Protein AF-A0A0P9DSA5-F1 (afdb_monomer_lite)

pLDDT: mean 77.37, std 15.97, range [36.03, 92.44]

Structure (mmCIF, N/CA/C/O backbone):
data_AF-A0A0P9DSA5-F1
#
_entry.id   AF-A0A0P9DSA5-F1
#
loop_
_atom_site.group_PDB
_atom_site.id
_atom_site.type_symbol
_atom_site.label_atom_id
_atom_site.label_alt_id
_atom_site.label_comp_id
_atom_site.label_asym_id
_atom_site.label_entity_id
_atom_site.label_seq_id
_atom_site.pdbx_PDB_ins_code
_atom_site.Cartn_x
_atom_site.Cartn_y
_atom_site.Cartn_z
_atom_site.occupancy
_atom_site.B_iso_or_equiv
_atom_site.auth_seq_id
_atom_site.auth_comp_id
_atom_site.auth_asym_id
_atom_site.auth_atom_id
_atom_site.pdbx_PDB_model_num
ATOM 1 N N . MET A 1 1 ? -13.619 -4.107 3.108 1.00 83.50 1 MET A N 1
ATOM 2 C CA . MET A 1 1 ? -12.149 -4.058 2.987 1.00 83.50 1 MET A CA 1
ATOM 3 C C . MET A 1 1 ? -11.808 -4.048 1.510 1.00 83.50 1 MET A C 1
ATOM 5 O O . MET A 1 1 ? -12.522 -4.700 0.757 1.00 83.50 1 MET A O 1
ATOM 9 N N . ALA A 1 2 ? -10.787 -3.303 1.103 1.00 87.25 2 ALA A N 1
ATOM 10 C CA . ALA A 1 2 ? -10.273 -3.304 -0.263 1.00 87.2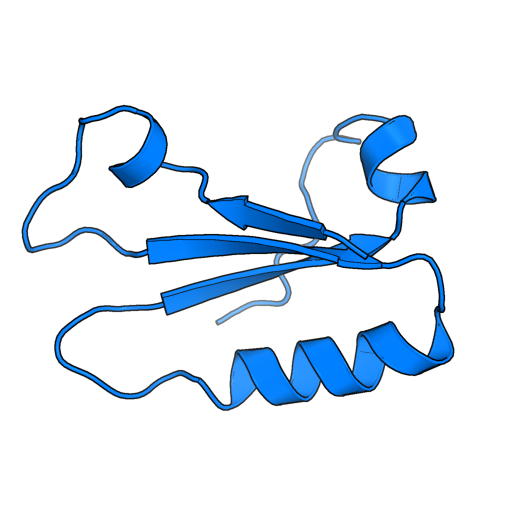5 2 ALA A CA 1
ATOM 11 C C . ALA A 1 2 ? -8.741 -3.321 -0.233 1.00 87.25 2 ALA A C 1
ATOM 13 O O . ALA A 1 2 ? -8.148 -2.748 0.677 1.00 87.25 2 ALA A O 1
ATOM 14 N N . VAL A 1 3 ? -8.126 -3.972 -1.217 1.00 90.00 3 VAL A N 1
ATOM 15 C CA . VAL A 1 3 ? -6.681 -3.934 -1.465 1.00 90.00 3 VAL A CA 1
ATOM 16 C C . VAL A 1 3 ? -6.504 -3.407 -2.879 1.00 90.00 3 VAL A C 1
ATOM 18 O O . VAL A 1 3 ? -7.116 -3.927 -3.810 1.00 90.00 3 VAL A O 1
ATOM 21 N N . LEU A 1 4 ? -5.739 -2.334 -3.020 1.00 89.06 4 LEU A N 1
ATOM 22 C CA . LEU A 1 4 ? -5.589 -1.584 -4.257 1.00 89.06 4 LEU A CA 1
ATOM 23 C C . LEU A 1 4 ? -4.108 -1.522 -4.619 1.00 89.06 4 LEU A C 1
ATOM 25 O O . LEU A 1 4 ? -3.275 -1.274 -3.753 1.00 89.06 4 LEU A O 1
ATOM 29 N N . LEU A 1 5 ? -3.797 -1.713 -5.898 1.00 89.44 5 LEU A N 1
ATOM 30 C CA . LEU A 1 5 ? -2.481 -1.396 -6.448 1.00 89.44 5 LEU A CA 1
ATOM 31 C C . LEU A 1 5 ? -2.481 0.060 -6.899 1.00 89.44 5 LEU A C 1
ATOM 33 O O . LEU A 1 5 ? -3.438 0.510 -7.537 1.00 89.44 5 LEU A O 1
ATOM 37 N N . PHE A 1 6 ? -1.417 0.789 -6.586 1.00 88.31 6 PHE A N 1
ATOM 38 C CA . PHE A 1 6 ? -1.240 2.158 -7.058 1.00 88.31 6 PHE A CA 1
ATOM 39 C C . PHE A 1 6 ? 0.198 2.392 -7.542 1.00 88.31 6 PHE A C 1
ATOM 41 O O . PHE A 1 6 ? 0.911 1.447 -7.872 1.00 88.31 6 PHE A O 1
ATOM 48 N N . GLY A 1 7 ? 0.584 3.657 -7.713 1.00 88.12 7 GLY A N 1
ATOM 49 C CA . GLY A 1 7 ? 1.974 4.007 -7.987 1.00 88.12 7 GLY A CA 1
ATOM 50 C C . GLY A 1 7 ? 2.454 3.705 -9.406 1.00 88.12 7 GLY A C 1
ATOM 51 O O . GLY A 1 7 ? 1.730 3.913 -10.384 1.00 88.12 7 GLY A O 1
ATOM 52 N N . SER A 1 8 ? 3.731 3.347 -9.544 1.00 90.75 8 SER A N 1
ATOM 53 C CA . SER A 1 8 ? 4.403 3.163 -10.846 1.00 90.75 8 SER A CA 1
ATOM 54 C C . SER A 1 8 ? 3.811 1.997 -11.652 1.00 90.75 8 SER A C 1
ATOM 56 O O . SER A 1 8 ? 3.560 2.142 -12.853 1.00 90.75 8 SER A O 1
ATOM 58 N N . LEU A 1 9 ? 3.489 0.887 -10.976 1.00 89.69 9 LEU A N 1
ATOM 59 C CA . LEU A 1 9 ? 2.892 -0.309 -11.571 1.00 89.69 9 LEU A CA 1
ATOM 60 C C . LEU A 1 9 ? 1.502 -0.030 -12.147 1.00 89.69 9 LEU A C 1
ATOM 62 O O . LEU A 1 9 ? 1.236 -0.352 -13.303 1.00 89.69 9 LEU A O 1
ATOM 66 N N . ALA A 1 10 ? 0.638 0.650 -11.390 1.00 89.62 10 ALA A N 1
ATOM 67 C CA . ALA A 1 10 ? -0.699 1.016 -11.860 1.00 89.62 10 ALA A CA 1
ATOM 68 C C . ALA A 1 10 ? -0.685 2.044 -13.011 1.00 89.62 10 ALA A C 1
ATOM 70 O O . ALA A 1 10 ? -1.648 2.133 -13.769 1.00 89.62 10 ALA A O 1
ATOM 71 N N . ARG A 1 11 ? 0.399 2.821 -13.153 1.00 91.31 11 ARG A N 1
ATOM 72 C CA . ARG A 1 11 ? 0.576 3.832 -14.214 1.00 91.31 11 ARG A CA 1
ATOM 73 C C . ARG A 1 11 ? 1.305 3.308 -15.454 1.00 91.31 11 ARG A C 1
ATOM 75 O O . ARG A 1 11 ? 1.473 4.064 -16.406 1.00 91.31 11 ARG A O 1
ATOM 82 N N . GLY A 1 12 ? 1.749 2.049 -15.450 1.00 90.56 12 GLY A N 1
ATOM 83 C CA . GLY A 1 12 ? 2.516 1.465 -16.554 1.00 90.56 12 GLY A CA 1
ATOM 84 C C . GLY A 1 12 ? 3.931 2.037 -16.708 1.00 90.56 12 GLY A C 1
ATOM 85 O O . GLY A 1 12 ? 4.538 1.871 -17.760 1.00 90.56 12 GLY A O 1
ATOM 86 N N . SER A 1 13 ? 4.464 2.705 -15.680 1.00 92.44 13 SER A N 1
ATOM 87 C CA . SER A 1 13 ? 5.822 3.271 -15.656 1.00 92.44 13 SER A CA 1
ATOM 88 C C . SER A 1 13 ? 6.760 2.466 -14.746 1.00 92.44 13 SER A C 1
ATOM 90 O O . SER A 1 13 ? 7.625 3.035 -14.081 1.00 92.44 13 SER A O 1
ATOM 92 N N . PHE A 1 14 ? 6.517 1.160 -14.640 1.00 90.56 14 PHE A N 1
ATOM 93 C CA . PHE A 1 14 ? 7.235 0.242 -13.762 1.00 90.56 14 PHE A CA 1
ATOM 94 C C . PHE A 1 14 ? 8.602 -0.134 -14.345 1.00 90.56 14 PHE A C 1
ATOM 96 O O . PHE A 1 14 ? 8.731 -0.345 -15.550 1.00 90.56 14 PHE A O 1
ATOM 103 N N . THR A 1 15 ? 9.613 -0.222 -13.487 1.00 89.50 15 THR A N 1
ATOM 104 C CA . THR A 1 15 ? 10.993 -0.596 -13.834 1.00 89.50 15 THR A CA 1
ATOM 105 C C . THR A 1 15 ? 11.542 -1.591 -12.817 1.00 89.50 15 THR A C 1
ATOM 107 O O . THR A 1 15 ? 10.985 -1.727 -11.731 1.00 89.50 15 THR A O 1
ATOM 110 N N . ASP A 1 16 ? 12.683 -2.214 -13.111 1.00 85.69 16 ASP A N 1
ATOM 111 C CA . ASP A 1 16 ? 13.337 -3.187 -12.217 1.00 85.69 16 ASP A CA 1
ATOM 112 C C . ASP A 1 16 ? 13.775 -2.592 -10.863 1.00 85.69 16 ASP A C 1
ATOM 114 O O . ASP A 1 16 ? 14.074 -3.319 -9.920 1.00 85.69 16 ASP A O 1
ATOM 118 N N . LEU A 1 17 ? 13.819 -1.260 -10.755 1.00 85.31 17 LEU A N 1
ATOM 119 C CA . LEU A 1 17 ? 14.124 -0.542 -9.514 1.00 85.31 17 LEU A CA 1
ATOM 120 C C . LEU A 1 17 ? 12.870 -0.094 -8.751 1.00 85.31 17 LEU A C 1
ATOM 122 O O . LEU A 1 17 ? 12.995 0.477 -7.668 1.00 85.31 17 LEU A O 1
ATOM 126 N N . SER A 1 18 ? 11.686 -0.294 -9.330 1.00 87.25 18 SER A N 1
ATOM 127 C CA . SER A 1 18 ? 10.423 0.146 -8.745 1.00 87.25 18 SER A CA 1
ATOM 128 C C . SER A 1 18 ? 9.982 -0.778 -7.615 1.00 87.25 18 SER A C 1
ATOM 130 O O . SER A 1 18 ? 10.194 -1.992 -7.638 1.00 87.25 18 SER A O 1
ATOM 132 N N . ASP A 1 19 ? 9.334 -0.184 -6.629 1.00 89.25 19 ASP A N 1
ATOM 133 C CA . ASP A 1 19 ? 8.531 -0.870 -5.633 1.00 89.25 19 ASP A CA 1
ATOM 134 C C . ASP A 1 19 ? 7.137 -1.224 -6.171 1.00 89.25 19 ASP A C 1
ATOM 136 O O . ASP A 1 19 ? 6.691 -0.792 -7.239 1.00 89.25 19 ASP A O 1
ATOM 140 N N . ILE A 1 20 ? 6.461 -2.086 -5.417 1.00 89.25 20 ILE A N 1
ATOM 141 C CA . ILE A 1 20 ? 5.057 -2.428 -5.593 1.00 89.25 20 ILE A CA 1
ATOM 142 C C . ILE A 1 20 ? 4.282 -1.729 -4.479 1.00 89.25 20 ILE A C 1
ATOM 144 O O . ILE A 1 20 ? 4.322 -2.158 -3.324 1.00 89.25 20 ILE A O 1
ATOM 148 N N . ASP A 1 21 ? 3.554 -0.685 -4.859 1.00 89.75 21 ASP A N 1
ATOM 149 C CA . ASP A 1 21 ? 2.705 0.104 -3.973 1.00 89.75 21 ASP A CA 1
ATOM 150 C C . ASP A 1 21 ? 1.331 -0.554 -3.761 1.00 89.75 21 ASP A C 1
ATOM 152 O O . ASP A 1 21 ? 0.527 -0.695 -4.696 1.00 89.75 21 ASP A O 1
ATOM 156 N N . ILE A 1 22 ? 1.026 -0.922 -2.516 1.00 90.12 22 ILE A N 1
ATOM 157 C CA . ILE A 1 22 ? -0.253 -1.507 -2.100 1.00 90.12 22 ILE A CA 1
ATOM 158 C C . ILE A 1 22 ? -0.953 -0.597 -1.093 1.00 90.12 22 ILE A C 1
ATOM 160 O O . ILE A 1 22 ? -0.398 -0.248 -0.057 1.00 90.12 22 ILE A O 1
ATOM 164 N N . LEU A 1 23 ? -2.216 -0.261 -1.358 1.00 89.69 23 LEU A N 1
ATOM 165 C CA . LEU A 1 23 ? -3.097 0.445 -0.432 1.00 89.69 23 LEU A CA 1
ATOM 166 C C . LEU A 1 23 ? -4.162 -0.512 0.115 1.00 89.69 23 LEU A C 1
ATOM 168 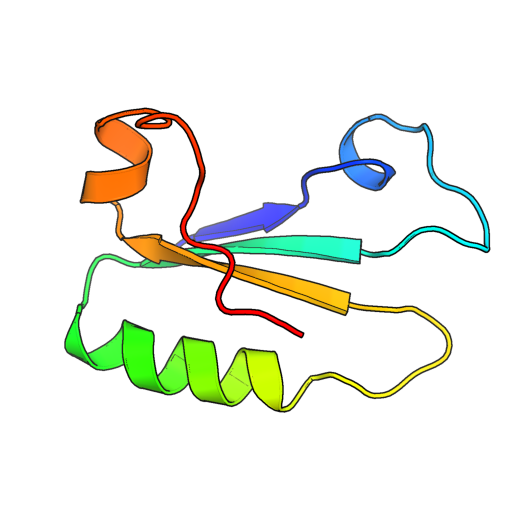O O . LEU A 1 23 ? -4.995 -1.031 -0.630 1.00 89.69 23 LEU A O 1
ATOM 172 N N . ILE A 1 24 ? -4.179 -0.707 1.430 1.00 89.81 24 ILE A N 1
ATOM 173 C CA . ILE A 1 24 ? -5.193 -1.487 2.140 1.00 89.81 24 ILE A CA 1
ATOM 174 C C . ILE A 1 24 ? -6.198 -0.530 2.778 1.00 89.81 24 ILE A C 1
ATOM 176 O O . ILE A 1 24 ? -5.854 0.252 3.659 1.00 89.81 24 ILE A O 1
ATOM 180 N N . VAL A 1 25 ? -7.464 -0.625 2.372 1.00 89.50 25 VAL A N 1
ATOM 181 C CA . VAL A 1 25 ? -8.563 0.176 2.921 1.00 89.50 25 VAL A CA 1
ATOM 182 C C . VAL A 1 25 ? -9.444 -0.682 3.823 1.00 89.50 25 VAL A C 1
ATOM 184 O O . VAL A 1 25 ? -10.089 -1.639 3.373 1.00 89.50 25 VAL A O 1
ATOM 187 N N . THR A 1 26 ? -9.535 -0.314 5.099 1.00 89.62 26 THR A N 1
ATOM 188 C CA . THR A 1 26 ? -10.350 -1.015 6.101 1.00 89.62 26 THR A CA 1
ATOM 189 C C . THR A 1 26 ? -11.347 -0.085 6.798 1.00 89.62 26 THR A C 1
ATOM 191 O O . THR A 1 26 ? -11.261 1.132 6.714 1.00 89.62 26 THR A O 1
ATOM 194 N N . THR A 1 27 ? -12.368 -0.644 7.444 1.00 84.56 27 THR A N 1
ATOM 195 C CA . THR A 1 27 ? -13.357 0.111 8.240 1.00 84.56 27 THR A CA 1
ATOM 196 C C . THR A 1 27 ? -13.231 -0.151 9.737 1.00 84.56 27 THR A C 1
ATOM 198 O O . THR A 1 27 ? -13.890 0.526 10.516 1.00 84.56 27 THR A 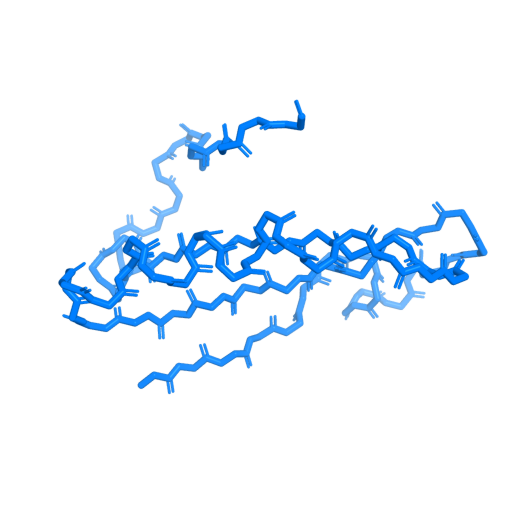O 1
ATOM 201 N N . GLY A 1 28 ? -12.429 -1.139 10.146 1.00 81.62 28 GLY A N 1
ATOM 202 C CA . GLY A 1 28 ? -12.250 -1.505 11.549 1.00 81.62 28 GLY A CA 1
ATOM 203 C C . GLY A 1 28 ? -10.927 -0.984 12.088 1.00 81.62 28 GLY A C 1
ATOM 204 O O . GLY A 1 28 ? -9.875 -1.454 11.659 1.00 81.62 28 GLY A O 1
ATOM 205 N N . GLU A 1 29 ? -10.978 -0.064 13.052 1.00 72.88 29 GLU A N 1
ATOM 206 C CA . GLU A 1 29 ? -9.772 0.496 13.680 1.00 72.88 29 GLU A CA 1
ATOM 207 C C . GLU A 1 29 ? -8.939 -0.580 14.385 1.00 72.88 29 GLU A C 1
ATOM 209 O O . GLU A 1 29 ? -7.726 -0.627 14.212 1.00 72.88 29 GLU A O 1
ATOM 214 N N . ALA A 1 30 ? -9.594 -1.544 15.043 1.00 75.06 30 ALA A N 1
ATOM 215 C CA . ALA A 1 30 ? -8.932 -2.684 15.685 1.00 75.06 30 ALA A CA 1
ATOM 216 C C . ALA A 1 30 ? -8.129 -3.574 14.712 1.00 75.06 30 ALA A C 1
ATOM 218 O O . ALA A 1 30 ? -7.222 -4.293 15.124 1.00 75.06 30 ALA A O 1
ATOM 219 N N . PHE A 1 31 ? -8.453 -3.541 13.416 1.00 77.38 31 PHE A N 1
ATOM 220 C CA . PHE A 1 31 ? -7.714 -4.282 12.394 1.00 77.38 31 PHE A CA 1
ATOM 221 C C . PHE A 1 31 ? -6.553 -3.476 11.806 1.00 77.38 31 PHE A C 1
ATOM 223 O O . PHE A 1 31 ? -5.640 -4.087 11.256 1.00 77.38 31 PHE A O 1
ATOM 230 N N . MET A 1 32 ? -6.553 -2.141 11.925 1.00 81.44 32 MET A N 1
ATOM 231 C CA . MET A 1 32 ? -5.497 -1.304 11.346 1.00 81.44 32 MET A CA 1
ATOM 232 C C . MET A 1 32 ? -4.134 -1.613 11.957 1.00 81.44 32 MET A C 1
ATOM 234 O O . MET A 1 32 ? -3.192 -1.844 11.210 1.00 81.44 32 MET A O 1
ATOM 238 N N . GLU A 1 33 ? -4.029 -1.722 13.283 1.00 82.06 33 GLU A N 1
ATOM 239 C CA . GLU A 1 33 ? -2.748 -2.027 13.937 1.00 82.06 33 GLU A CA 1
ATOM 240 C C . GLU A 1 33 ? -2.166 -3.380 13.504 1.00 82.06 33 GLU A C 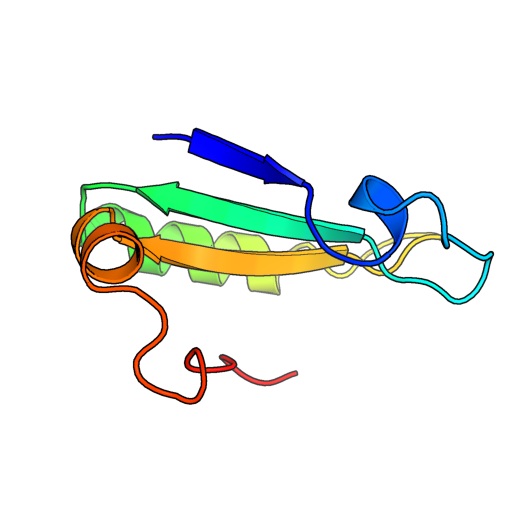1
ATOM 242 O O . GLU A 1 33 ? -0.961 -3.509 13.296 1.00 82.06 33 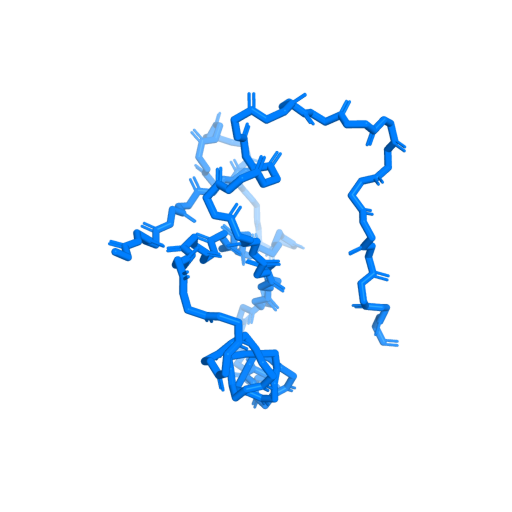GLU A O 1
ATOM 247 N N . ASN A 1 34 ? -3.017 -4.395 13.334 1.00 85.69 34 ASN A N 1
ATOM 248 C CA . ASN A 1 34 ? -2.583 -5.714 12.873 1.00 85.69 34 ASN A CA 1
ATOM 249 C C . ASN A 1 34 ? -2.147 -5.689 11.404 1.00 85.69 34 ASN A C 1
ATOM 251 O O . ASN A 1 34 ? -1.200 -6.381 11.039 1.00 85.69 34 ASN A O 1
ATOM 255 N N . LEU A 1 35 ? -2.811 -4.886 10.569 1.00 84.19 35 LEU A N 1
ATOM 256 C CA . LEU A 1 35 ? -2.450 -4.708 9.163 1.00 84.19 35 LEU A CA 1
ATOM 257 C C . LEU A 1 35 ? -1.150 -3.918 9.002 1.00 84.19 35 LEU A C 1
ATOM 259 O O . LEU A 1 35 ? -0.337 -4.287 8.165 1.00 84.19 35 LEU A O 1
ATOM 263 N N . VAL A 1 36 ? -0.920 -2.894 9.828 1.00 81.81 36 VAL A N 1
ATOM 264 C CA . VAL A 1 36 ? 0.357 -2.163 9.861 1.00 81.81 36 VAL A CA 1
ATOM 265 C C . VAL A 1 36 ? 1.490 -3.115 10.243 1.00 81.81 36 VAL A C 1
ATOM 267 O O . VAL A 1 36 ? 2.447 -3.244 9.490 1.00 81.81 36 VAL A O 1
ATOM 270 N N . LYS A 1 37 ? 1.332 -3.895 11.323 1.00 81.12 37 LYS A N 1
ATOM 271 C CA . LYS A 1 37 ? 2.325 -4.910 11.729 1.00 81.12 37 LYS A CA 1
ATOM 272 C C . LYS A 1 37 ? 2.579 -5.962 10.649 1.00 81.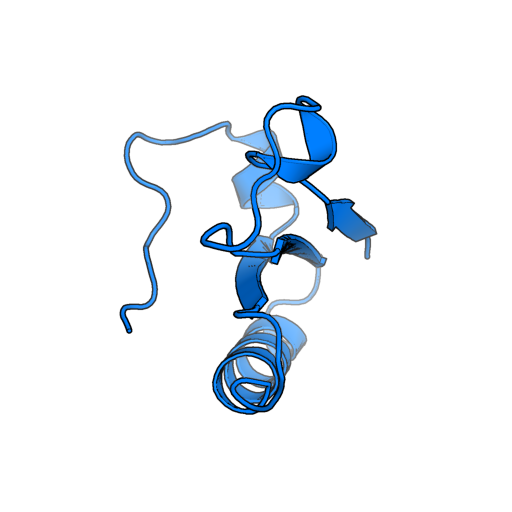12 37 LYS A C 1
ATOM 274 O O . LYS A 1 37 ? 3.714 -6.393 10.459 1.00 81.12 37 LYS A O 1
ATOM 279 N N . LEU A 1 38 ? 1.526 -6.400 9.958 1.00 81.25 38 LEU A N 1
ATOM 280 C CA . LEU A 1 38 ? 1.652 -7.312 8.824 1.00 81.25 38 LEU A CA 1
ATOM 281 C C . LEU A 1 38 ? 2.474 -6.661 7.703 1.00 81.25 38 LEU A C 1
ATOM 283 O O . LEU A 1 38 ? 3.381 -7.297 7.178 1.00 81.25 38 LEU A O 1
ATOM 287 N N . CYS A 1 39 ? 2.187 -5.403 7.373 1.00 79.31 39 CYS A N 1
ATOM 288 C CA . CYS A 1 39 ? 2.874 -4.654 6.328 1.00 79.31 39 CYS A CA 1
ATOM 289 C C . CYS A 1 39 ? 4.350 -4.382 6.647 1.00 79.31 39 CYS A C 1
ATOM 291 O O . CYS A 1 39 ? 5.189 -4.597 5.772 1.00 79.31 39 CYS A O 1
ATOM 293 N N . ASP A 1 40 ? 4.690 -4.070 7.899 1.00 75.62 40 ASP A N 1
ATOM 294 C CA . ASP A 1 40 ? 6.083 -3.979 8.365 1.00 75.62 40 ASP A CA 1
ATOM 295 C C . ASP A 1 40 ? 6.832 -5.314 8.193 1.00 75.62 40 ASP A C 1
ATOM 297 O O . ASP A 1 40 ? 8.027 -5.356 7.889 1.00 75.62 40 ASP A O 1
ATOM 301 N N . GLY A 1 41 ? 6.118 -6.433 8.356 1.00 71.44 41 GLY A N 1
ATOM 302 C CA . GLY A 1 41 ? 6.658 -7.783 8.214 1.00 71.44 41 GLY A CA 1
ATOM 303 C C . GLY A 1 41 ? 6.902 -8.241 6.770 1.00 71.44 41 GLY A C 1
ATOM 304 O O . GLY A 1 41 ? 7.687 -9.170 6.565 1.00 71.44 41 GLY A O 1
ATOM 305 N N . ILE A 1 42 ? 6.285 -7.611 5.760 1.00 71.62 42 ILE A N 1
ATOM 306 C CA . ILE A 1 42 ? 6.341 -8.050 4.345 1.00 71.62 42 ILE A CA 1
ATOM 307 C C . ILE A 1 42 ? 7.584 -7.511 3.593 1.00 71.62 42 ILE A C 1
ATOM 309 O O . ILE A 1 42 ? 7.679 -7.523 2.368 1.00 71.62 42 ILE A O 1
ATOM 313 N N . ARG A 1 43 ? 8.647 -7.120 4.296 1.00 61.84 43 ARG A N 1
ATOM 314 C CA . ARG A 1 43 ? 9.913 -6.710 3.663 1.00 61.84 43 ARG A CA 1
ATOM 315 C C . ARG A 1 43 ? 10.822 -7.894 3.303 1.00 61.84 43 ARG A C 1
ATOM 317 O O . ARG A 1 43 ? 11.888 -8.041 3.894 1.00 61.84 43 ARG A O 1
ATOM 324 N N . ARG A 1 44 ? 10.438 -8.770 2.361 1.00 56.41 44 ARG A N 1
ATOM 325 C CA . ARG A 1 44 ? 11.312 -9.875 1.889 1.00 56.41 44 ARG A CA 1
ATOM 326 C C . ARG A 1 44 ? 11.045 -10.284 0.433 1.00 56.41 44 ARG A C 1
ATOM 328 O O . ARG A 1 44 ? 9.993 -10.848 0.154 1.00 56.41 44 ARG A O 1
ATOM 335 N N . GLY A 1 45 ? 12.023 -10.091 -0.460 1.00 62.56 45 GLY A N 1
ATOM 336 C CA . GLY A 1 45 ? 11.999 -10.644 -1.823 1.00 62.56 45 GLY A CA 1
ATOM 337 C C . GLY A 1 45 ? 12.841 -9.878 -2.850 1.00 62.56 45 GLY A C 1
ATOM 338 O O . GLY A 1 45 ? 13.557 -8.942 -2.505 1.00 62.56 45 GLY A O 1
ATOM 339 N N . GLU A 1 46 ? 12.732 -10.303 -4.112 1.00 66.25 46 GLU A N 1
ATOM 340 C CA . GLU A 1 46 ? 13.330 -9.673 -5.306 1.00 66.25 46 GLU A CA 1
ATOM 341 C C . GLU A 1 46 ? 12.695 -8.304 -5.625 1.00 66.25 46 GLU A C 1
ATOM 343 O O . GLU A 1 46 ? 13.350 -7.423 -6.172 1.00 66.25 46 GLU A O 1
ATOM 348 N N . PHE A 1 47 ? 11.451 -8.090 -5.184 1.00 66.69 47 PHE A N 1
ATOM 349 C CA . PHE A 1 47 ? 10.719 -6.831 -5.314 1.00 66.69 47 PHE A CA 1
ATOM 350 C C . PHE A 1 47 ? 10.545 -6.154 -3.952 1.00 66.69 47 PHE A C 1
ATOM 352 O O . PHE A 1 47 ? 10.308 -6.816 -2.936 1.00 66.69 47 PHE A O 1
ATOM 359 N N . ARG A 1 48 ? 10.630 -4.820 -3.926 1.00 81.50 48 ARG A N 1
ATOM 360 C CA . ARG A 1 48 ? 10.322 -4.018 -2.735 1.00 81.50 48 ARG A CA 1
ATOM 361 C C . ARG A 1 48 ? 8.817 -3.801 -2.665 1.00 81.50 48 ARG A C 1
ATOM 363 O O . ARG A 1 48 ? 8.241 -3.249 -3.590 1.00 81.50 48 ARG A O 1
ATOM 370 N N . LEU A 1 49 ? 8.185 -4.246 -1.586 1.00 84.31 49 LEU A N 1
ATOM 371 C CA . LEU A 1 49 ? 6.775 -3.970 -1.339 1.00 84.31 49 LEU A CA 1
ATOM 372 C C . LEU A 1 49 ? 6.654 -2.731 -0.447 1.00 84.31 49 LEU A C 1
ATOM 374 O O . LEU A 1 49 ? 7.254 -2.704 0.630 1.00 84.31 49 LEU A O 1
ATOM 378 N N . GLU A 1 50 ? 5.861 -1.751 -0.867 1.00 85.81 50 GLU A N 1
ATOM 379 C CA . GLU A 1 50 ? 5.440 -0.631 -0.029 1.00 85.81 50 GLU A CA 1
ATOM 380 C C . GLU A 1 50 ? 3.948 -0.789 0.272 1.00 85.81 50 GLU A C 1
ATOM 382 O O . GLU A 1 50 ? 3.116 -0.870 -0.630 1.00 85.81 50 GLU A O 1
ATOM 387 N N . CYS A 1 51 ? 3.592 -0.893 1.552 1.00 87.62 51 CYS A N 1
ATOM 388 C CA . CYS A 1 51 ? 2.207 -1.052 1.974 1.00 87.62 51 CYS A CA 1
ATOM 389 C C . CYS A 1 51 ? 1.751 0.164 2.780 1.00 87.62 51 CYS A C 1
ATOM 391 O O . CYS A 1 51 ? 2.329 0.504 3.807 1.00 87.62 51 CYS A O 1
ATOM 393 N N . THR A 1 52 ? 0.650 0.766 2.343 1.00 87.06 52 THR A N 1
ATOM 394 C CA . THR A 1 52 ? -0.069 1.821 3.053 1.00 87.06 52 THR A CA 1
ATOM 395 C C . THR A 1 52 ? -1.399 1.270 3.556 1.00 87.06 52 THR A C 1
ATOM 397 O O . THR A 1 52 ? -2.153 0.662 2.797 1.00 87.06 52 THR A O 1
ATOM 400 N N . VAL A 1 53 ? -1.732 1.505 4.825 1.00 88.50 53 VAL A N 1
ATOM 401 C CA . VAL A 1 53 ? -3.035 1.142 5.406 1.00 88.50 53 VAL A CA 1
ATOM 402 C C . VAL A 1 53 ? -3.821 2.417 5.692 1.00 88.50 53 VAL A C 1
ATOM 404 O O . VAL A 1 53 ? -3.299 3.338 6.310 1.00 88.50 53 VAL A O 1
ATOM 407 N N . MET A 1 54 ? -5.079 2.474 5.253 1.00 87.50 54 MET A N 1
ATOM 408 C CA . MET A 1 54 ? -5.987 3.594 5.510 1.00 87.50 54 MET A CA 1
ATOM 409 C C . MET A 1 54 ? -7.360 3.102 5.961 1.00 87.50 54 MET A C 1
ATOM 411 O O . MET A 1 54 ? -7.873 2.071 5.513 1.00 87.50 54 MET A O 1
ATOM 415 N N . SER A 1 55 ? -8.024 3.889 6.796 1.00 87.62 55 SER A N 1
ATOM 416 C CA . SER A 1 55 ? -9.450 3.737 7.039 1.00 87.62 55 SER A CA 1
ATOM 417 C C . SER A 1 55 ? -10.266 4.250 5.846 1.00 87.62 55 SER A C 1
ATOM 419 O O . SER A 1 55 ? -9.879 5.174 5.124 1.00 87.62 55 SER A O 1
ATOM 421 N N . ARG A 1 56 ? -11.472 3.707 5.659 1.00 85.69 56 ARG A N 1
ATOM 422 C CA . ARG A 1 56 ? -12.430 4.201 4.655 1.00 85.69 56 ARG A CA 1
ATOM 423 C C . ARG A 1 56 ? -12.718 5.695 4.834 1.00 85.69 56 ARG A C 1
ATOM 425 O O . ARG A 1 56 ? -12.886 6.406 3.848 1.00 85.69 56 ARG A O 1
ATOM 432 N N . SER A 1 57 ? -12.768 6.164 6.078 1.00 84.69 57 SER A N 1
ATOM 433 C CA . SER A 1 57 ? -12.998 7.570 6.412 1.00 84.69 57 SER A CA 1
ATOM 434 C C . SER A 1 57 ? -11.865 8.474 5.926 1.00 84.69 57 SER A C 1
ATOM 436 O O . SER A 1 57 ? -12.139 9.576 5.462 1.00 84.69 57 SER A O 1
ATOM 438 N N . GLU A 1 58 ? -10.611 8.026 6.002 1.00 83.69 58 GLU A N 1
ATOM 439 C CA . GLU A 1 58 ? -9.454 8.779 5.500 1.00 83.69 58 GLU A CA 1
ATOM 440 C C . GLU A 1 58 ? -9.447 8.860 3.975 1.00 83.69 58 GLU A C 1
ATOM 442 O O . GLU A 1 58 ? -9.242 9.939 3.429 1.00 83.69 58 GLU A O 1
ATOM 447 N N . VAL A 1 59 ? -9.776 7.762 3.288 1.00 81.94 59 VAL A N 1
ATOM 448 C CA . VAL A 1 59 ? -9.896 7.753 1.821 1.00 81.94 59 VAL A CA 1
ATOM 449 C C . VAL A 1 59 ? -10.982 8.726 1.349 1.00 81.94 59 VAL A C 1
ATOM 451 O O . VAL A 1 59 ? -10.762 9.507 0.427 1.00 81.94 59 VAL A O 1
ATOM 454 N N . LEU A 1 60 ? -12.150 8.722 2.002 1.00 80.38 60 LEU A N 1
ATOM 455 C CA . LEU A 1 60 ? -13.278 9.590 1.636 1.00 80.38 60 LEU A CA 1
ATOM 456 C C . LEU A 1 60 ? -13.039 11.074 1.943 1.00 80.38 60 LEU A C 1
ATOM 458 O O . LEU A 1 60 ? -13.656 11.929 1.314 1.00 80.38 60 LEU A O 1
ATOM 462 N N . ARG A 1 61 ? -12.154 11.393 2.895 1.00 77.06 61 ARG A N 1
ATOM 463 C CA . ARG A 1 61 ? -11.750 12.778 3.188 1.00 77.06 61 ARG A CA 1
ATOM 464 C C . ARG A 1 61 ? -10.792 13.346 2.135 1.00 77.06 61 ARG A C 1
ATOM 466 O O . ARG A 1 61 ? -10.516 14.543 2.178 1.00 77.06 61 ARG A O 1
ATOM 473 N N . GLY A 1 62 ? -10.323 12.516 1.198 1.00 60.38 62 GLY A N 1
ATOM 474 C CA . GLY A 1 62 ? -9.266 12.868 0.258 1.00 60.38 62 GLY A CA 1
ATOM 475 C C . GLY A 1 62 ? -7.923 13.060 0.972 1.00 60.38 62 GLY A C 1
ATOM 476 O O . GLY A 1 62 ? -7.866 13.070 2.205 1.00 60.38 62 GLY A O 1
ATOM 477 N N . PRO A 1 63 ? -6.819 13.212 0.226 1.00 53.91 63 PRO A N 1
ATOM 478 C CA . PRO A 1 63 ? -5.529 13.485 0.834 1.00 53.91 63 PRO A CA 1
ATOM 479 C C . PRO A 1 63 ? -5.601 14.838 1.555 1.00 53.91 63 PRO A C 1
ATOM 481 O O . PRO A 1 63 ? -5.503 15.897 0.936 1.00 53.91 63 PRO A O 1
ATOM 484 N N . LYS A 1 64 ? -5.742 14.823 2.886 1.00 47.31 64 LYS A N 1
ATOM 485 C CA . LYS A 1 64 ? -5.160 15.899 3.688 1.00 47.31 64 LYS A CA 1
ATOM 486 C C . LYS A 1 64 ? -3.672 15.816 3.385 1.00 47.31 64 LYS A C 1
ATOM 488 O O . LYS A 1 64 ? -3.107 14.745 3.569 1.00 47.31 64 LYS A O 1
ATOM 493 N N . GLY A 1 65 ? -3.109 16.870 2.792 1.00 40.88 65 GLY A N 1
ATOM 494 C CA . GLY A 1 65 ? -1.737 16.879 2.288 1.00 40.88 65 GLY A CA 1
ATOM 495 C C . GLY A 1 65 ? -0.799 16.104 3.211 1.00 40.88 65 GLY A C 1
ATOM 496 O O . GLY A 1 65 ? -0.756 16.393 4.402 1.00 40.88 65 GLY A O 1
ATOM 497 N N . ILE A 1 66 ? -0.095 15.131 2.625 1.00 44.53 66 ILE A N 1
ATOM 498 C CA . ILE A 1 66 ? 0.766 14.147 3.292 1.00 44.53 66 ILE A CA 1
ATOM 499 C C . ILE A 1 66 ? -0.058 13.035 3.968 1.00 44.53 66 ILE A C 1
ATOM 501 O O . ILE A 1 66 ? -0.525 13.161 5.099 1.00 44.53 66 ILE A O 1
ATOM 505 N N . LEU A 1 67 ? -0.203 11.907 3.258 1.00 48.47 67 LEU A N 1
ATOM 506 C CA . LEU A 1 67 ? -0.493 10.622 3.899 1.00 48.47 67 LEU A CA 1
ATOM 507 C C . LEU A 1 67 ? 0.544 10.424 5.013 1.00 48.47 67 LEU A C 1
ATOM 509 O O . LEU A 1 67 ? 1.725 10.649 4.739 1.00 48.47 67 LEU A O 1
ATOM 513 N N . PRO A 1 68 ? 0.159 10.036 6.241 1.00 39.09 68 PRO A N 1
ATOM 514 C CA . PRO A 1 68 ? 1.140 9.650 7.239 1.00 39.09 68 PRO A CA 1
ATOM 515 C C . PRO A 1 68 ? 1.936 8.469 6.676 1.00 39.09 68 PRO A C 1
ATOM 517 O O . PRO A 1 68 ? 1.455 7.341 6.619 1.00 39.09 68 PRO A O 1
ATOM 520 N N . SER A 1 69 ? 3.151 8.753 6.210 1.00 42.19 69 SER A N 1
ATOM 521 C CA . SER A 1 69 ? 4.157 7.741 5.951 1.00 42.19 69 SER A CA 1
ATOM 522 C C . SER A 1 69 ? 4.529 7.178 7.314 1.00 42.19 69 SER A C 1
ATOM 524 O O . SER A 1 69 ? 5.245 7.822 8.087 1.00 42.19 69 SER A O 1
ATOM 526 N N . TYR A 1 70 ? 3.998 6.008 7.644 1.00 41.38 70 TYR A N 1
ATOM 527 C CA . TYR A 1 70 ? 4.560 5.205 8.718 1.00 41.38 70 TYR A CA 1
ATOM 528 C C . TYR A 1 70 ? 5.919 4.735 8.194 1.00 41.38 70 TYR A C 1
ATOM 530 O O . TYR A 1 70 ? 6.002 3.886 7.314 1.00 41.38 70 TYR A O 1
ATOM 538 N N . GLY A 1 71 ? 6.948 5.488 8.587 1.00 36.03 71 GLY A N 1
ATOM 539 C CA . GLY A 1 71 ? 8.259 5.509 7.952 1.00 36.03 71 GLY A CA 1
ATOM 540 C C . GLY A 1 71 ? 9.003 4.176 7.977 1.00 36.03 71 GLY A C 1
ATOM 541 O O . GLY A 1 71 ? 8.803 3.340 8.854 1.00 36.03 71 GLY A O 1
ATOM 542 N N . THR A 1 72 ? 9.878 4.067 6.978 1.00 36.66 72 THR A N 1
ATOM 543 C CA . THR A 1 72 ? 10.855 3.016 6.652 1.00 36.66 72 THR A CA 1
ATOM 544 C C . THR A 1 72 ? 11.784 2.579 7.767 1.00 36.66 72 THR A C 1
ATOM 546 O O . THR A 1 72 ? 12.223 3.458 8.540 1.00 36.66 72 THR A O 1
#

Radius of gyration: 12.71 Å; chains: 1; bounding box: 28×28×32 Å

Sequence (72 aa):
MAVLLFGSLARGSFTDLSDIDILIVTTGEAFMENLVKLCDGIRRGEFRLECTVMSRSEVLRGPKGILPSYGT

Secondary structure (DSSP, 8-state):
-EEEE-HHHHTT---TT-EEEEEEEES-HHHHHHHHHHHHHT--SSSEEEEEEEEHHHHHT---SS------

Foldseek 3Di:
DDKDWDDCVVVVNDDQPDATEIEAEAADPVCQVVVVVVQVVPCDDSHGYDYHYDYPVCVVVPDPDDDPPPDD